Protein AF-A0A060XYJ5-F1 (afdb_monomer_lite)

InterPro domains:
  IPR001863 Glypican [PF01153] (1-157)
  IPR001863 Glypican [PTHR10822] (2-157)

Secondary structure (DSSP, 8-state):
---HHHHHHHHHHHHHT--GGGTTSSB-SSSBS---SPPPPSSGGGGTT-SS----TTS--HHHHHHHHHHHHHHHHHHHHHTT--SS-----------------STTS-----------PPP--PPPPP----------------HHHHHHHHHHHHTT-

Sequence (161 aa):
MQPYWVSLPSTLCSDRVATRAQADKCWNGMARARYLPEVMGDGLASQINNPEVEIDITKPDMTIRQQIMQLKIMTNRLKNAFNGNDVDFQDTSDDVSGSGSGMCTDENCPRGPRLMAPSTDRPKVYAYPPENKKVVKASADHNLPSIALYLLSLVMLLLRR

Organism: Oncorhynchus mykiss (NCBI:txid8022)

pLDDT: mean 75.07, std 19.17, range [38.28, 97.69]

Structure (mmCIF, N/CA/C/O backbone):
data_AF-A0A060XYJ5-F1
#
_entry.id   AF-A0A060XYJ5-F1
#
loop_
_atom_site.group_PDB
_atom_site.id
_atom_site.type_symbol
_atom_site.label_atom_id
_atom_site.label_alt_id
_atom_site.label_comp_id
_atom_site.label_asym_id
_atom_site.label_entity_id
_atom_site.label_seq_id
_atom_site.pdbx_PDB_ins_code
_atom_site.Cartn_x
_atom_site.Cartn_y
_atom_site.Cartn_z
_atom_site.occupancy
_atom_site.B_iso_or_equiv
_atom_site.auth_seq_id
_atom_site.auth_comp_id
_atom_site.auth_asym_id
_atom_site.auth_atom_id
_atom_site.pdbx_PDB_model_num
ATOM 1 N N . MET A 1 1 ? -0.470 7.361 -12.338 1.00 56.97 1 MET A N 1
ATOM 2 C CA . MET A 1 1 ? -0.516 5.966 -11.843 1.00 56.97 1 MET A CA 1
ATOM 3 C C . MET A 1 1 ? -1.466 5.921 -10.665 1.00 56.97 1 MET A C 1
ATOM 5 O O . MET A 1 1 ? -1.383 6.810 -9.828 1.00 56.97 1 MET A O 1
ATOM 9 N N . GLN A 1 2 ? -2.386 4.959 -10.625 1.00 58.69 2 GLN A N 1
ATOM 10 C CA . GLN A 1 2 ? -3.277 4.786 -9.477 1.00 58.69 2 GLN A CA 1
ATOM 11 C C . GLN A 1 2 ? -2.549 4.048 -8.340 1.00 58.69 2 GLN A C 1
ATOM 13 O O . GLN A 1 2 ? -1.774 3.129 -8.619 1.00 58.69 2 GLN A O 1
ATOM 18 N N . PRO A 1 3 ? -2.787 4.422 -7.075 1.00 86.44 3 PRO A N 1
ATOM 19 C CA . PRO A 1 3 ? -2.105 3.837 -5.928 1.00 86.44 3 PRO A CA 1
ATOM 20 C C . PRO A 1 3 ? -2.763 2.508 -5.499 1.00 86.44 3 PRO A C 1
ATOM 22 O O . PRO A 1 3 ? -3.379 2.422 -4.444 1.00 86.44 3 PRO A O 1
ATOM 25 N N . TYR A 1 4 ? -2.628 1.463 -6.328 1.00 92.38 4 TYR A N 1
ATOM 26 C CA . TYR A 1 4 ? -3.322 0.173 -6.161 1.00 92.38 4 TYR A CA 1
ATOM 27 C C . TYR A 1 4 ? -3.077 -0.503 -4.798 1.00 92.38 4 TYR A C 1
ATOM 29 O O . TYR A 1 4 ? -4.025 -0.890 -4.119 1.00 92.38 4 TYR A O 1
ATOM 37 N N . TRP A 1 5 ? -1.812 -0.634 -4.378 1.00 95.12 5 TRP A N 1
ATOM 38 C CA . TRP A 1 5 ? -1.453 -1.397 -3.172 1.00 95.12 5 TRP A CA 1
ATOM 39 C C . TRP A 1 5 ? -1.957 -0.754 -1.879 1.00 95.12 5 TRP A C 1
ATOM 41 O O . TRP A 1 5 ? -2.414 -1.459 -0.986 1.00 95.12 5 TRP A O 1
ATOM 51 N N . VAL A 1 6 ? -1.920 0.576 -1.795 1.00 94.44 6 VAL A N 1
ATOM 52 C CA . VAL A 1 6 ? -2.403 1.319 -0.620 1.00 94.44 6 VAL A CA 1
ATOM 53 C C . VAL A 1 6 ? -3.923 1.504 -0.631 1.00 94.44 6 VAL A C 1
ATOM 55 O O . VAL A 1 6 ? -4.533 1.672 0.417 1.00 94.44 6 VAL A O 1
ATOM 58 N N . SER A 1 7 ? -4.586 1.402 -1.792 1.00 93.00 7 SER A N 1
ATOM 59 C CA . SER A 1 7 ? -6.053 1.465 -1.856 1.00 93.00 7 SER A CA 1
ATOM 60 C C . SER A 1 7 ? -6.749 0.162 -1.450 1.00 93.00 7 SER A C 1
ATOM 62 O O . SER A 1 7 ? -7.963 0.177 -1.222 1.00 93.00 7 SER A O 1
ATOM 64 N N . LEU A 1 8 ? -6.016 -0.954 -1.346 1.00 92.69 8 LEU A N 1
ATOM 65 C CA . LEU A 1 8 ? -6.569 -2.276 -1.031 1.00 92.69 8 LEU A CA 1
ATOM 66 C C . LEU A 1 8 ? -7.453 -2.285 0.230 1.00 92.69 8 LEU A C 1
ATOM 68 O O . LEU A 1 8 ? -8.601 -2.721 0.110 1.00 92.69 8 LEU A O 1
ATOM 72 N N . PRO A 1 9 ? -7.020 -1.767 1.401 1.00 91.81 9 PRO A N 1
ATOM 73 C CA . PRO A 1 9 ? -7.853 -1.790 2.604 1.00 91.81 9 PRO A CA 1
ATOM 74 C C . PRO A 1 9 ? -9.156 -1.013 2.415 1.00 91.81 9 PRO A C 1
ATOM 76 O O . PRO A 1 9 ? -10.233 -1.513 2.725 1.00 91.81 9 PRO A O 1
ATOM 79 N N . SER A 1 10 ? -9.076 0.189 1.835 1.00 89.00 10 SER A N 1
ATOM 80 C CA . SER A 1 10 ? -10.258 1.027 1.608 1.00 89.00 10 SER A CA 1
ATOM 81 C C . SER A 1 10 ? -11.279 0.372 0.675 1.00 89.00 10 SER A C 1
ATOM 83 O O . SER A 1 10 ? -12.470 0.427 0.966 1.00 89.00 10 SER A O 1
ATOM 85 N N . THR A 1 11 ? -10.808 -0.298 -0.384 1.00 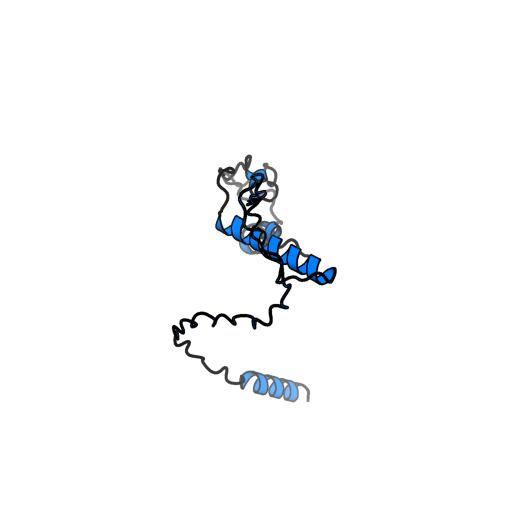89.88 11 THR A N 1
ATOM 86 C CA . THR A 1 11 ? -11.651 -0.974 -1.384 1.00 89.88 11 THR A CA 1
ATOM 87 C C . THR A 1 11 ? -12.320 -2.215 -0.791 1.00 89.88 11 THR A C 1
ATOM 89 O O . THR A 1 11 ? -13.510 -2.448 -0.977 1.00 89.88 11 THR A O 1
ATOM 92 N N . LEU A 1 12 ? -11.578 -3.008 -0.011 1.00 89.69 12 LEU A N 1
ATOM 93 C CA . LEU A 1 12 ? -12.130 -4.193 0.651 1.00 89.69 12 LEU A CA 1
ATOM 94 C C . LEU A 1 12 ? -13.154 -3.820 1.733 1.00 89.69 12 LEU A C 1
ATOM 96 O O . LEU A 1 12 ? -14.187 -4.481 1.868 1.00 89.69 12 LEU A O 1
ATOM 100 N N . CYS A 1 13 ? -12.894 -2.749 2.487 1.00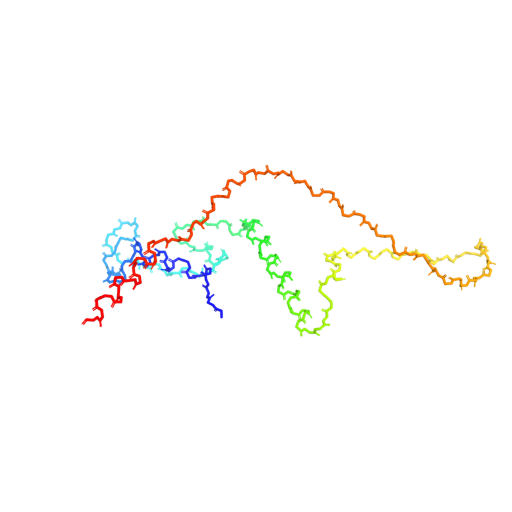 87.62 13 CYS A N 1
ATOM 101 C CA . CYS A 1 13 ? -13.779 -2.298 3.555 1.00 87.62 13 CYS A CA 1
ATOM 102 C C . CYS A 1 13 ? -15.044 -1.603 3.030 1.00 87.62 13 CYS A C 1
ATOM 104 O O . CYS A 1 13 ? -16.107 -1.797 3.625 1.00 87.62 13 CYS A O 1
ATOM 106 N N . SER A 1 14 ? -14.962 -0.836 1.932 1.00 83.06 14 SER A N 1
ATOM 107 C CA . SER A 1 14 ? -16.124 -0.155 1.338 1.00 83.06 14 SER A CA 1
ATOM 108 C C . SER A 1 14 ? -17.156 -1.124 0.779 1.00 83.06 14 SER A C 1
ATOM 110 O O . SER A 1 14 ? -18.354 -0.879 0.904 1.00 83.06 14 SER A O 1
ATOM 112 N N . ASP A 1 15 ? -16.693 -2.223 0.187 1.00 70.62 15 ASP A N 1
ATOM 113 C CA . ASP A 1 15 ? -17.558 -3.105 -0.593 1.00 70.62 15 ASP A CA 1
ATOM 114 C C . ASP A 1 15 ? -18.260 -4.158 0.269 1.00 70.62 15 ASP A C 1
ATOM 116 O O . ASP A 1 15 ? -19.276 -4.715 -0.147 1.00 70.62 15 ASP A O 1
ATOM 120 N N . ARG A 1 16 ? -17.712 -4.480 1.453 1.00 64.12 16 ARG A N 1
ATOM 121 C CA . ARG A 1 16 ? -18.128 -5.682 2.200 1.00 64.12 16 ARG A CA 1
ATOM 122 C C . ARG A 1 16 ? -18.321 -5.528 3.707 1.00 64.12 16 ARG A C 1
ATOM 124 O O . ARG A 1 16 ? -19.002 -6.375 4.277 1.00 64.12 16 ARG A O 1
ATOM 131 N N . VAL A 1 17 ? -17.731 -4.525 4.366 1.00 66.38 17 VAL A N 1
ATOM 132 C CA . VAL A 1 17 ? -17.566 -4.571 5.839 1.00 66.38 17 VAL A CA 1
ATOM 133 C C . VAL A 1 17 ? -18.014 -3.298 6.559 1.00 66.38 17 VAL A C 1
ATOM 135 O O . VAL A 1 17 ? -18.601 -3.389 7.635 1.00 66.38 17 VAL A O 1
ATOM 138 N N . ALA A 1 18 ? -17.787 -2.113 5.989 1.00 65.12 18 ALA A N 1
ATOM 139 C CA . ALA A 1 18 ? -18.045 -0.848 6.672 1.00 65.12 18 ALA A CA 1
ATOM 140 C C . ALA A 1 18 ? -18.850 0.117 5.794 1.00 65.12 18 ALA A C 1
ATOM 142 O O . ALA A 1 18 ? -18.322 0.787 4.906 1.00 65.12 18 ALA A O 1
ATOM 143 N N . THR A 1 19 ? -20.146 0.249 6.077 1.00 61.47 19 THR A N 1
ATOM 144 C CA . THR A 1 19 ? -20.962 1.307 5.476 1.00 61.47 19 THR A CA 1
ATOM 145 C C . THR A 1 19 ? -20.591 2.643 6.128 1.00 61.47 19 THR A C 1
ATOM 147 O O . THR A 1 19 ? -20.855 2.853 7.312 1.00 61.47 19 THR A O 1
ATOM 150 N N . ARG A 1 20 ? -20.015 3.583 5.359 1.00 59.44 20 ARG A N 1
ATOM 151 C CA . ARG A 1 20 ? -19.636 4.938 5.835 1.00 59.44 20 ARG A CA 1
ATOM 152 C C . ARG A 1 20 ? -20.758 5.702 6.551 1.00 59.44 20 ARG A C 1
ATOM 154 O O . ARG A 1 20 ? -20.477 6.636 7.290 1.00 59.44 20 ARG A O 1
ATOM 161 N N . ALA A 1 21 ? -22.014 5.316 6.339 1.00 58.91 21 ALA A N 1
ATOM 162 C CA . ALA A 1 21 ? -23.193 6.001 6.855 1.00 58.91 21 ALA A CA 1
ATOM 163 C C . ALA A 1 21 ? -23.383 5.918 8.388 1.00 58.91 21 ALA A C 1
ATOM 165 O O . ALA A 1 21 ? -24.248 6.614 8.911 1.00 58.91 21 ALA A O 1
ATOM 166 N N . GLN A 1 22 ? -22.623 5.088 9.120 1.00 64.44 22 GLN A N 1
ATOM 167 C CA . GLN A 1 22 ? -22.815 4.883 10.569 1.00 64.44 22 GLN A CA 1
ATOM 168 C C . GLN A 1 22 ? -21.508 4.910 11.380 1.00 64.44 22 GLN A C 1
ATOM 170 O O . GLN A 1 22 ? -21.316 4.084 12.271 1.00 64.44 22 GLN A O 1
ATOM 175 N N . ALA A 1 23 ? -20.621 5.875 11.113 1.00 67.62 23 ALA A N 1
ATOM 176 C CA . ALA A 1 23 ? -19.362 6.033 11.856 1.00 67.62 23 ALA A CA 1
ATOM 177 C C . ALA A 1 23 ? -19.551 6.170 13.386 1.00 67.62 23 ALA A C 1
ATOM 179 O O . ALA A 1 23 ? -18.693 5.745 14.155 1.00 67.62 23 ALA A O 1
ATOM 180 N N . ASP A 1 24 ? -20.694 6.701 13.832 1.00 74.25 24 ASP A N 1
ATOM 181 C CA . ASP A 1 24 ? -20.978 6.912 15.258 1.00 74.25 24 ASP A CA 1
ATOM 182 C C . ASP A 1 24 ? -21.644 5.709 15.954 1.00 74.25 24 ASP A C 1
ATOM 184 O O . ASP A 1 24 ? -21.732 5.675 17.181 1.00 74.25 24 ASP A O 1
ATOM 188 N N . LYS A 1 25 ? -22.146 4.719 15.199 1.00 84.06 25 LYS A N 1
ATOM 189 C CA . LYS A 1 25 ? -22.897 3.562 15.735 1.00 84.06 25 LYS A CA 1
ATOM 190 C C . LYS A 1 25 ? -22.476 2.232 15.100 1.00 84.06 25 LYS A C 1
ATOM 192 O O . LYS A 1 25 ? -23.332 1.369 14.866 1.00 84.06 25 LYS A O 1
ATOM 197 N N . CYS A 1 26 ? -21.183 2.071 14.835 1.00 87.38 26 CYS A N 1
ATOM 198 C CA . CYS A 1 26 ? -20.571 0.831 14.361 1.00 87.38 26 CYS A CA 1
ATOM 199 C C . CYS A 1 26 ? -20.069 -0.044 15.526 1.00 87.38 26 CYS A C 1
ATOM 201 O O . CYS A 1 26 ? -20.089 0.367 16.685 1.00 87.38 26 CYS A O 1
ATOM 203 N N . TRP A 1 27 ? -19.687 -1.288 15.231 1.00 90.31 27 TRP A N 1
ATOM 204 C CA . TRP A 1 27 ? -18.975 -2.147 16.179 1.00 90.31 27 TRP A CA 1
ATOM 205 C C . TRP A 1 27 ? -17.488 -1.785 16.163 1.00 90.31 27 TRP A C 1
ATOM 207 O O . TRP A 1 27 ? -16.878 -1.810 15.097 1.00 90.31 27 TRP A O 1
ATOM 217 N N . ASN A 1 28 ? -16.911 -1.462 17.322 1.00 91.56 28 ASN A N 1
ATOM 218 C CA . ASN A 1 28 ? -15.515 -1.017 17.442 1.00 91.56 28 ASN A CA 1
ATOM 219 C C . ASN A 1 28 ? -14.557 -2.091 17.992 1.00 91.56 28 ASN A C 1
ATOM 221 O O . ASN A 1 28 ? -13.467 -1.751 18.432 1.00 91.56 28 ASN A O 1
ATOM 225 N N . GLY A 1 29 ? -14.982 -3.358 18.035 1.00 92.19 29 GLY A N 1
ATOM 226 C CA . GLY A 1 29 ? -14.230 -4.458 18.653 1.00 92.19 29 GLY A CA 1
ATOM 227 C C . GLY A 1 29 ? -14.682 -4.809 20.075 1.00 92.19 29 GLY A C 1
ATOM 228 O O . GLY A 1 29 ? -14.482 -5.942 20.503 1.00 92.19 29 GLY A O 1
ATOM 229 N N . MET A 1 30 ? -15.354 -3.892 20.782 1.00 94.19 30 MET A N 1
ATOM 230 C CA . MET A 1 30 ? -15.821 -4.108 22.163 1.00 94.19 30 MET A CA 1
ATOM 231 C C . MET A 1 30 ? -17.312 -3.818 22.361 1.00 94.19 30 MET A C 1
ATOM 233 O O . MET A 1 30 ? -17.992 -4.522 23.105 1.00 94.19 30 MET A O 1
ATOM 237 N N . ALA A 1 31 ? -17.826 -2.762 21.729 1.00 94.06 31 ALA A N 1
ATOM 238 C CA . ALA A 1 31 ? -19.211 -2.329 21.862 1.00 94.06 31 ALA A CA 1
ATOM 239 C C . ALA A 1 31 ? -19.711 -1.653 20.578 1.00 94.06 31 ALA A C 1
ATOM 241 O O . ALA A 1 31 ? -18.951 -1.349 19.655 1.00 94.06 31 ALA A O 1
ATOM 242 N N . ARG A 1 32 ? -21.020 -1.375 20.530 1.00 92.12 32 ARG A N 1
ATOM 243 C CA . ARG A 1 32 ? -21.605 -0.514 19.498 1.00 92.12 32 ARG A CA 1
ATOM 244 C C . ARG A 1 32 ? -21.370 0.954 19.857 1.00 92.12 32 ARG A C 1
ATOM 246 O O . ARG A 1 32 ? -22.210 1.580 20.501 1.00 92.12 32 ARG A O 1
ATOM 253 N N . ALA A 1 33 ? -20.226 1.479 19.454 1.00 90.06 33 ALA A N 1
ATOM 254 C CA . ALA A 1 33 ? -19.792 2.842 19.715 1.00 90.06 33 ALA A CA 1
ATOM 255 C C . ALA A 1 33 ? -18.816 3.296 18.623 1.00 90.06 33 ALA A C 1
ATOM 257 O O . ALA A 1 33 ? -18.342 2.497 17.818 1.00 90.06 33 ALA A O 1
ATOM 258 N N . ARG A 1 34 ? -18.497 4.590 18.607 1.00 90.25 34 ARG A N 1
ATOM 259 C CA . ARG A 1 34 ? -17.510 5.146 17.681 1.00 90.25 34 ARG A CA 1
ATOM 260 C C . ARG A 1 34 ? -16.124 4.521 17.903 1.00 90.25 34 ARG A C 1
ATOM 262 O O . ARG A 1 34 ? -15.688 4.337 19.041 1.00 90.25 34 ARG A O 1
ATOM 269 N N . TYR A 1 35 ? -15.425 4.247 16.806 1.00 90.81 35 TYR A N 1
ATOM 270 C CA . TYR A 1 35 ? -14.001 3.918 16.822 1.00 90.81 35 TYR A CA 1
ATOM 271 C C . TYR A 1 35 ? -13.177 5.202 17.000 1.00 90.81 35 TYR A C 1
ATOM 273 O O . TYR A 1 35 ? -13.380 6.177 16.270 1.00 90.81 35 TYR A O 1
ATOM 281 N N . LEU A 1 36 ? -12.315 5.226 18.016 1.00 93.19 36 LEU A N 1
ATOM 282 C CA . LEU A 1 36 ? -11.519 6.397 18.398 1.00 93.19 36 LEU A CA 1
ATOM 283 C C . LEU A 1 36 ? -10.096 6.408 17.823 1.00 93.19 36 LEU A C 1
ATOM 285 O O . LEU A 1 36 ? -9.656 7.504 17.474 1.00 93.19 36 LEU A O 1
ATOM 289 N N . PRO A 1 37 ? -9.371 5.272 17.735 1.00 94.25 37 PRO A N 1
ATOM 290 C CA . PRO A 1 37 ? -8.019 5.289 17.194 1.00 94.25 37 PRO A CA 1
ATOM 291 C C . PRO A 1 37 ? -7.965 5.807 15.754 1.00 94.25 37 PRO A C 1
ATOM 293 O O . PRO A 1 37 ? -8.894 5.627 14.961 1.00 94.25 37 PRO A O 1
ATOM 296 N N . GLU A 1 38 ? -6.858 6.465 15.421 1.00 92.38 38 GLU A N 1
ATOM 297 C CA . GLU A 1 38 ? -6.615 6.955 14.069 1.00 92.38 38 GLU A CA 1
ATOM 298 C C . GLU A 1 38 ? -6.248 5.811 13.121 1.00 92.38 38 GLU A C 1
ATOM 300 O O . GLU A 1 38 ? -5.748 4.761 13.524 1.00 92.38 38 GLU A O 1
ATOM 305 N N . VAL A 1 39 ? -6.489 6.026 11.829 1.00 92.94 39 VAL A N 1
ATOM 306 C CA . VAL A 1 39 ? -6.106 5.061 10.797 1.00 92.94 39 VAL A CA 1
ATOM 307 C C . VAL A 1 39 ? -4.584 5.049 10.668 1.00 92.94 39 VAL A C 1
ATOM 309 O O . VAL A 1 39 ? -3.961 6.095 10.498 1.00 92.94 39 VAL A O 1
ATOM 312 N N . MET A 1 40 ? -3.990 3.858 10.733 1.00 95.19 40 MET A N 1
ATOM 313 C CA . MET A 1 40 ? -2.546 3.685 10.571 1.00 95.19 40 MET A CA 1
ATOM 314 C C . MET A 1 40 ? -2.083 4.054 9.158 1.00 95.19 40 MET A C 1
ATOM 316 O O . MET A 1 40 ? -2.813 3.876 8.183 1.00 95.19 40 MET A O 1
ATOM 320 N N . GLY A 1 41 ? -0.844 4.540 9.051 1.00 95.00 41 GLY A N 1
ATOM 321 C CA . GLY A 1 41 ? -0.219 4.854 7.766 1.00 95.00 41 GLY A CA 1
ATOM 322 C C . GLY A 1 41 ? 0.104 3.612 6.928 1.00 95.00 41 GLY A C 1
ATOM 323 O O . GLY A 1 41 ? 0.165 2.487 7.432 1.00 95.00 41 GLY A O 1
ATOM 324 N N . ASP A 1 42 ? 0.354 3.830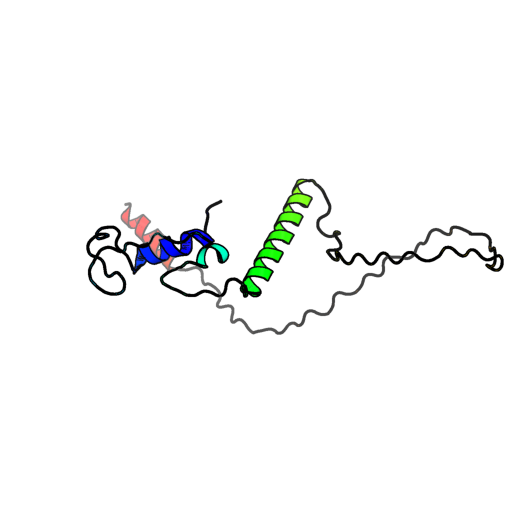 5.639 1.00 94.81 42 ASP A N 1
ATOM 325 C CA . ASP A 1 42 ? 0.651 2.760 4.689 1.00 94.81 42 ASP A CA 1
ATOM 326 C C . ASP A 1 42 ? 2.043 2.141 4.886 1.00 94.81 42 ASP A C 1
ATOM 328 O O . ASP A 1 42 ? 3.034 2.821 5.151 1.00 94.81 42 ASP A O 1
ATOM 332 N N . GLY A 1 43 ? 2.139 0.835 4.631 1.00 94.56 43 GLY A N 1
ATOM 333 C CA . GLY A 1 43 ? 3.400 0.096 4.646 1.00 94.56 43 GLY A CA 1
ATOM 334 C C . GLY A 1 43 ? 3.797 -0.438 6.024 1.00 94.56 43 GLY A C 1
ATOM 335 O O . GLY A 1 43 ? 3.290 -0.019 7.059 1.00 94.56 43 GLY A O 1
ATOM 336 N N . LEU A 1 44 ? 4.724 -1.402 6.028 1.00 95.38 44 LEU A N 1
ATOM 337 C CA . LEU A 1 44 ? 5.049 -2.207 7.213 1.00 95.38 44 LEU A CA 1
ATOM 338 C C . LEU A 1 44 ? 5.561 -1.373 8.399 1.00 95.38 44 LEU A C 1
ATOM 340 O O . LEU A 1 44 ? 5.187 -1.633 9.534 1.00 95.38 44 LEU A O 1
ATOM 344 N N . ALA A 1 45 ? 6.388 -0.355 8.145 1.00 95.00 45 ALA A N 1
ATOM 345 C CA . ALA A 1 45 ? 6.977 0.468 9.204 1.00 95.00 45 ALA A CA 1
ATOM 346 C C . ALA A 1 45 ? 5.929 1.283 9.982 1.00 95.00 45 ALA A C 1
ATOM 348 O O . ALA A 1 45 ? 6.056 1.459 11.191 1.00 95.00 45 ALA A O 1
ATOM 349 N N . SER A 1 46 ? 4.871 1.738 9.308 1.00 95.62 46 SER A N 1
ATOM 350 C CA . SER A 1 46 ? 3.788 2.511 9.922 1.00 95.62 46 SER A CA 1
ATOM 351 C C . SER A 1 46 ? 2.872 1.673 10.815 1.00 95.62 46 SER A C 1
ATOM 353 O O . SER A 1 46 ? 2.036 2.233 11.516 1.00 95.62 46 SER A O 1
ATOM 355 N N . GLN A 1 47 ? 3.039 0.348 10.823 1.00 96.06 47 GLN A N 1
ATOM 356 C CA . GLN A 1 47 ? 2.223 -0.573 11.611 1.00 96.06 47 GLN A CA 1
ATOM 357 C C . GLN A 1 47 ? 2.796 -0.871 13.002 1.00 96.06 47 GLN A C 1
ATOM 359 O O . GLN A 1 47 ? 2.166 -1.594 13.765 1.00 96.06 47 GLN A O 1
ATOM 364 N N . ILE A 1 48 ? 3.955 -0.306 13.362 1.00 95.81 48 ILE A N 1
ATOM 365 C CA . ILE A 1 48 ? 4.591 -0.548 14.669 1.00 95.81 48 ILE A CA 1
ATOM 366 C C . ILE A 1 48 ? 3.681 -0.191 15.857 1.00 95.81 48 ILE A C 1
ATOM 368 O O . ILE A 1 48 ? 3.739 -0.849 16.888 1.00 95.81 48 ILE A O 1
ATOM 372 N N . ASN A 1 49 ? 2.824 0.822 15.692 1.00 95.62 49 ASN A N 1
ATOM 373 C CA . ASN A 1 49 ? 1.895 1.302 16.718 1.00 95.62 49 ASN A CA 1
ATOM 374 C C . ASN A 1 49 ? 0.430 0.960 16.391 1.00 95.62 49 ASN A C 1
ATOM 376 O O . ASN A 1 49 ? -0.469 1.662 16.851 1.00 95.62 49 ASN A O 1
ATOM 380 N N . ASN A 1 50 ? 0.173 -0.057 15.560 1.00 96.81 50 ASN A N 1
ATOM 381 C CA . ASN A 1 50 ? -1.196 -0.445 15.229 1.00 96.81 50 ASN A CA 1
ATOM 382 C C . ASN A 1 50 ? -1.893 -1.046 16.469 1.00 96.81 50 ASN A C 1
ATOM 384 O O . ASN A 1 50 ? -1.445 -2.085 16.954 1.00 96.81 50 ASN A O 1
ATOM 388 N N . PRO A 1 51 ? -2.984 -0.435 16.978 1.00 96.00 51 PRO A N 1
ATOM 389 C CA . PRO A 1 51 ? -3.659 -0.917 18.183 1.00 96.00 51 PRO A CA 1
ATOM 390 C C . PRO A 1 51 ? -4.411 -2.241 17.980 1.00 96.00 51 PRO A C 1
ATOM 392 O O . PRO A 1 51 ? -4.720 -2.913 18.958 1.00 96.00 51 PRO A O 1
ATOM 395 N N . GLU A 1 52 ? -4.715 -2.617 16.735 1.00 95.94 52 GLU A N 1
ATOM 396 C CA . GLU A 1 52 ? -5.528 -3.797 16.420 1.00 95.94 52 GLU A CA 1
ATOM 397 C C . GLU A 1 52 ? -4.692 -5.057 16.178 1.00 95.94 52 GLU A C 1
ATOM 399 O O . GLU A 1 52 ? -5.186 -6.172 16.346 1.00 95.94 52 GLU A O 1
ATOM 404 N N . VAL A 1 53 ? -3.443 -4.902 15.725 1.00 96.19 53 VAL A N 1
ATOM 405 C CA . VAL A 1 53 ? -2.592 -6.025 15.312 1.00 96.19 53 VAL A CA 1
ATOM 406 C C . VAL A 1 53 ? -1.131 -5.735 15.630 1.00 96.19 53 VAL A C 1
ATOM 408 O O . VAL A 1 53 ? -0.542 -4.798 15.094 1.00 96.19 53 VAL A O 1
ATOM 411 N N . GLU A 1 54 ? -0.516 -6.604 16.429 1.00 95.06 54 GLU A N 1
ATOM 412 C CA . GLU A 1 54 ? 0.926 -6.586 16.667 1.00 95.06 54 GLU A CA 1
ATOM 413 C C . GLU A 1 54 ? 1.679 -7.161 15.460 1.00 95.06 54 GLU A C 1
ATOM 415 O O . GLU A 1 54 ? 1.449 -8.300 15.043 1.00 95.06 54 GLU A O 1
ATOM 420 N N . ILE A 1 55 ? 2.590 -6.373 14.883 1.00 94.56 55 ILE A N 1
ATOM 421 C CA . ILE A 1 55 ? 3.357 -6.752 13.692 1.00 94.56 55 ILE A CA 1
ATOM 422 C C . ILE A 1 55 ? 4.857 -6.605 13.966 1.00 94.56 55 ILE A C 1
ATOM 424 O O . ILE A 1 55 ? 5.339 -5.528 14.315 1.00 94.56 55 ILE A O 1
ATOM 428 N N . ASP A 1 56 ? 5.621 -7.678 13.738 1.00 94.12 56 ASP A N 1
ATOM 429 C CA . ASP A 1 56 ? 7.087 -7.634 13.771 1.00 94.12 56 ASP A CA 1
ATOM 430 C C . ASP A 1 56 ? 7.633 -6.996 12.484 1.00 94.12 56 ASP A C 1
ATOM 432 O O . ASP A 1 56 ? 7.859 -7.654 11.465 1.00 94.12 56 ASP A O 1
ATOM 436 N N . ILE A 1 57 ? 7.876 -5.687 12.538 1.00 94.06 57 ILE A N 1
ATOM 437 C CA . ILE A 1 57 ? 8.390 -4.910 11.403 1.00 94.06 57 ILE A CA 1
ATOM 438 C C . ILE A 1 57 ? 9.803 -5.324 10.960 1.00 94.06 57 ILE A C 1
ATOM 440 O O . ILE A 1 57 ? 10.230 -4.973 9.857 1.00 94.06 57 ILE A O 1
ATOM 444 N N . THR A 1 58 ? 10.546 -6.060 11.794 1.00 95.19 58 THR A N 1
ATOM 445 C CA . THR A 1 58 ? 11.926 -6.474 11.493 1.00 95.19 58 THR A CA 1
ATOM 446 C C . THR A 1 58 ? 11.985 -7.678 10.554 1.00 95.19 58 THR A C 1
ATOM 448 O O . THR A 1 58 ? 13.024 -7.928 9.938 1.00 95.19 58 THR A O 1
ATOM 451 N N . LYS A 1 59 ? 10.860 -8.383 10.378 1.00 95.12 59 LYS A N 1
ATOM 452 C CA . LYS A 1 59 ? 10.733 -9.581 9.539 1.00 95.12 59 LYS A CA 1
ATOM 453 C C . LYS A 1 59 ? 9.773 -9.363 8.362 1.00 95.12 59 LYS A C 1
ATOM 455 O O . LYS A 1 59 ? 8.692 -9.946 8.326 1.00 95.12 59 LYS A O 1
ATOM 460 N N . PRO A 1 60 ? 10.139 -8.540 7.368 1.00 94.62 60 PRO A N 1
ATOM 461 C CA . PRO A 1 60 ? 9.313 -8.373 6.180 1.00 94.62 60 PRO A CA 1
ATOM 462 C C . PRO A 1 60 ? 9.311 -9.627 5.306 1.00 94.62 60 PRO A C 1
ATOM 464 O O . PRO A 1 60 ? 10.283 -10.383 5.254 1.00 94.62 60 PRO A O 1
ATOM 467 N N . ASP A 1 61 ? 8.235 -9.777 4.541 1.00 96.50 61 ASP A N 1
ATOM 468 C CA . ASP A 1 61 ? 8.066 -10.867 3.589 1.00 96.50 61 ASP A CA 1
ATOM 469 C C . ASP A 1 61 ? 9.135 -10.830 2.478 1.00 96.50 61 ASP A C 1
ATOM 471 O O . ASP A 1 61 ? 9.331 -9.823 1.781 1.00 96.50 61 ASP A O 1
ATOM 475 N N . MET A 1 62 ? 9.841 -11.951 2.311 1.00 96.69 62 MET A N 1
ATOM 476 C CA . MET A 1 62 ? 10.934 -12.063 1.344 1.00 96.69 62 MET A CA 1
ATOM 477 C C . MET A 1 62 ? 10.445 -12.130 -0.104 1.00 96.69 62 MET A C 1
ATOM 479 O O . MET A 1 62 ? 11.131 -11.621 -0.990 1.00 96.69 62 MET A O 1
ATOM 483 N N . THR A 1 63 ? 9.254 -12.673 -0.352 1.00 97.69 63 THR A N 1
ATOM 484 C CA . THR A 1 63 ? 8.623 -12.687 -1.678 1.00 97.69 63 THR A CA 1
ATOM 485 C C . THR A 1 63 ? 8.305 -11.262 -2.114 1.00 97.69 63 THR A C 1
ATOM 487 O O . THR A 1 63 ? 8.659 -10.857 -3.219 1.00 97.69 63 THR A O 1
ATOM 490 N N . ILE A 1 64 ? 7.717 -10.453 -1.229 1.00 96.75 64 ILE A N 1
ATOM 491 C CA . ILE A 1 64 ? 7.438 -9.039 -1.510 1.00 96.75 64 ILE A CA 1
ATOM 492 C C . ILE A 1 64 ? 8.739 -8.270 -1.763 1.00 96.75 64 ILE A C 1
ATOM 494 O O . ILE A 1 64 ? 8.822 -7.504 -2.725 1.00 96.75 64 ILE A O 1
ATOM 498 N N . ARG A 1 65 ? 9.796 -8.514 -0.975 1.00 96.75 65 ARG A N 1
ATOM 499 C CA . ARG A 1 65 ? 11.121 -7.914 -1.225 1.00 96.75 65 ARG A CA 1
ATOM 500 C C . ARG A 1 65 ? 11.701 -8.299 -2.587 1.00 96.75 65 ARG A C 1
ATOM 502 O O . ARG A 1 65 ? 12.242 -7.430 -3.272 1.00 96.75 65 ARG A O 1
ATOM 509 N N . GLN A 1 66 ? 11.566 -9.558 -3.002 1.00 97.31 66 GLN A N 1
ATOM 510 C CA . GLN A 1 66 ? 11.992 -10.013 -4.328 1.00 97.31 66 GLN A CA 1
ATOM 511 C C . GLN A 1 66 ? 11.206 -9.309 -5.437 1.00 97.31 66 GLN A C 1
ATOM 513 O O . GLN A 1 66 ? 11.815 -8.797 -6.373 1.00 97.31 66 GLN A O 1
ATOM 518 N N . GLN A 1 67 ? 9.881 -9.196 -5.316 1.00 97.31 67 GLN A N 1
ATOM 519 C CA . GLN A 1 67 ? 9.067 -8.485 -6.308 1.00 97.31 67 GLN A CA 1
ATOM 520 C C . GLN A 1 67 ? 9.427 -6.994 -6.384 1.00 97.31 67 GLN A C 1
ATOM 522 O O . GLN A 1 67 ? 9.553 -6.448 -7.477 1.00 97.31 67 GLN A O 1
ATOM 527 N N . ILE A 1 68 ? 9.694 -6.339 -5.247 1.00 95.94 68 ILE A N 1
ATOM 528 C CA . ILE A 1 68 ? 10.194 -4.954 -5.224 1.00 95.94 68 ILE A CA 1
ATOM 529 C C . ILE A 1 68 ? 11.529 -4.842 -5.971 1.00 95.94 68 ILE A C 1
ATOM 531 O O . ILE A 1 68 ? 11.728 -3.896 -6.733 1.00 95.94 68 ILE A O 1
ATOM 535 N N . MET A 1 69 ? 12.445 -5.794 -5.778 1.00 96.12 69 MET A N 1
ATOM 536 C CA . MET A 1 69 ? 13.715 -5.820 -6.503 1.00 96.12 69 MET A CA 1
ATOM 537 C C . MET A 1 69 ? 13.495 -5.987 -8.012 1.00 96.12 69 MET A C 1
ATOM 539 O O . MET A 1 69 ? 14.058 -5.216 -8.784 1.00 96.12 69 MET A O 1
ATOM 543 N N . GLN A 1 70 ? 12.626 -6.907 -8.439 1.00 96.06 70 GLN A N 1
ATOM 544 C CA . GLN A 1 70 ? 12.296 -7.092 -9.858 1.00 96.06 70 GLN A CA 1
ATOM 545 C C . GLN A 1 70 ? 11.707 -5.822 -10.480 1.00 96.06 70 GLN A C 1
ATOM 547 O O . GLN A 1 70 ? 12.130 -5.402 -11.558 1.00 96.06 70 GLN A O 1
ATOM 552 N N . LEU A 1 71 ? 10.799 -5.146 -9.772 1.00 96.56 71 LEU A N 1
ATOM 553 C CA . LEU A 1 71 ? 10.249 -3.863 -10.210 1.00 96.56 71 LEU A CA 1
ATOM 554 C C . LEU A 1 71 ? 11.335 -2.787 -10.337 1.00 96.56 71 LEU A C 1
ATOM 556 O O . LEU A 1 71 ? 11.320 -2.022 -11.303 1.00 96.56 71 LEU A O 1
ATOM 560 N N . LYS A 1 72 ? 12.306 -2.734 -9.414 1.00 93.88 72 LYS A N 1
ATOM 561 C CA . LYS A 1 72 ? 13.455 -1.815 -9.504 1.00 93.88 72 LYS A CA 1
ATOM 562 C C . LYS A 1 72 ? 14.335 -2.113 -10.717 1.00 93.88 72 LYS A C 1
ATOM 564 O O . LYS A 1 72 ? 14.682 -1.175 -11.432 1.00 93.88 72 LYS A O 1
ATOM 569 N N . ILE A 1 73 ? 14.653 -3.385 -10.969 1.00 93.50 73 ILE A N 1
ATOM 570 C CA . ILE A 1 73 ? 15.449 -3.805 -12.133 1.00 93.50 73 ILE A CA 1
ATOM 571 C C . ILE A 1 73 ? 14.723 -3.407 -13.420 1.00 93.50 73 ILE A C 1
ATOM 573 O O . ILE A 1 73 ? 15.311 -2.743 -14.269 1.00 93.50 73 ILE A O 1
ATOM 577 N N . MET A 1 74 ? 13.430 -3.727 -13.547 1.00 94.94 74 MET A N 1
ATOM 578 C CA . MET A 1 74 ? 12.666 -3.377 -14.749 1.00 94.94 74 MET A CA 1
ATOM 579 C C . MET A 1 74 ? 12.538 -1.867 -14.926 1.00 94.94 74 MET A C 1
ATOM 581 O O . MET A 1 74 ? 12.668 -1.366 -16.038 1.00 94.94 74 MET A O 1
ATOM 585 N N . THR A 1 75 ? 12.363 -1.120 -13.836 1.00 94.12 75 THR A N 1
ATOM 586 C CA . THR A 1 75 ? 12.349 0.347 -13.887 1.00 94.12 75 THR A CA 1
ATOM 587 C C . THR A 1 75 ? 13.687 0.902 -14.376 1.00 94.12 75 THR A C 1
ATOM 589 O O . THR A 1 75 ? 13.701 1.853 -15.152 1.00 94.12 75 THR A O 1
ATOM 592 N N . ASN A 1 76 ? 14.813 0.325 -13.946 1.00 92.00 76 ASN A N 1
ATOM 593 C CA . ASN A 1 76 ? 16.139 0.729 -14.412 1.00 92.00 76 ASN A CA 1
ATOM 594 C C . ASN A 1 76 ? 16.322 0.408 -15.905 1.00 92.00 76 ASN A C 1
ATOM 596 O O . ASN A 1 76 ? 16.651 1.304 -16.677 1.00 92.00 76 ASN A O 1
ATOM 600 N N . ARG A 1 77 ? 15.974 -0.811 -16.339 1.00 92.69 77 ARG A N 1
ATOM 601 C CA . ARG A 1 77 ? 15.998 -1.188 -17.763 1.00 92.69 77 ARG A CA 1
ATOM 602 C C . ARG A 1 77 ? 15.166 -0.238 -18.623 1.00 92.69 77 ARG A C 1
ATOM 604 O O . ARG A 1 77 ? 15.656 0.252 -19.632 1.00 92.69 77 ARG A O 1
ATOM 611 N N . LEU A 1 78 ? 13.945 0.092 -18.197 1.00 94.81 78 LEU A N 1
ATOM 612 C CA . LEU A 1 78 ? 13.091 1.050 -18.907 1.00 94.81 78 LEU A CA 1
ATOM 613 C C . LEU A 1 78 ? 13.711 2.454 -18.971 1.00 94.81 78 LEU A C 1
ATOM 615 O O . LEU A 1 78 ? 13.613 3.112 -20.003 1.00 94.81 78 LEU A O 1
ATOM 619 N N . LYS A 1 79 ? 14.376 2.913 -17.903 1.00 94.25 79 LYS A N 1
ATOM 620 C CA . LYS A 1 79 ? 15.107 4.193 -17.902 1.00 94.25 79 LYS A CA 1
ATOM 621 C C . LYS A 1 79 ? 16.299 4.176 -18.860 1.00 94.25 79 LYS A C 1
ATOM 623 O O . LYS A 1 79 ? 16.512 5.156 -19.565 1.00 94.25 79 LYS A O 1
ATOM 628 N N . ASN A 1 80 ? 17.051 3.081 -18.910 1.00 92.69 80 ASN A N 1
ATOM 629 C CA . ASN A 1 80 ? 18.182 2.934 -19.827 1.00 92.69 80 ASN A CA 1
ATOM 630 C C . ASN A 1 80 ? 17.716 2.898 -21.283 1.00 92.69 80 ASN A C 1
ATOM 632 O O . ASN A 1 80 ? 18.239 3.664 -22.087 1.00 92.69 80 ASN A O 1
ATOM 636 N N . ALA A 1 81 ? 16.666 2.127 -21.588 1.00 93.94 81 ALA A N 1
ATOM 637 C CA . ALA A 1 81 ? 16.040 2.119 -22.909 1.00 93.94 81 ALA A CA 1
ATOM 638 C C . ALA A 1 81 ? 15.569 3.519 -23.324 1.00 93.94 81 ALA A C 1
ATOM 640 O O . ALA A 1 81 ? 15.806 3.943 -24.452 1.00 93.94 81 ALA A O 1
ATOM 641 N N . PHE A 1 82 ? 14.942 4.261 -22.404 1.00 95.81 82 PHE A N 1
ATOM 642 C CA . PHE A 1 82 ? 14.504 5.634 -22.659 1.00 95.81 82 PHE A CA 1
ATOM 643 C C . PHE A 1 82 ? 15.672 6.575 -22.996 1.00 95.81 82 PHE A C 1
ATOM 645 O O . PHE A 1 82 ? 15.528 7.449 -23.845 1.00 95.81 82 PHE A O 1
ATOM 652 N N . ASN A 1 83 ? 16.836 6.368 -22.377 1.00 95.06 83 ASN A N 1
ATOM 653 C CA . ASN A 1 83 ? 18.048 7.148 -22.634 1.00 95.06 83 ASN A CA 1
ATOM 654 C C . ASN A 1 83 ? 18.861 6.652 -23.847 1.00 95.06 83 ASN A C 1
ATOM 656 O O . ASN A 1 83 ? 19.886 7.251 -24.164 1.00 95.06 83 ASN A O 1
ATOM 660 N N . GLY A 1 84 ? 18.437 5.573 -24.516 1.00 92.19 84 GLY A N 1
ATOM 661 C CA . GLY A 1 84 ? 19.163 4.969 -25.640 1.00 92.19 84 GLY A CA 1
ATOM 662 C C . GLY A 1 84 ? 20.366 4.109 -25.236 1.00 92.19 84 GLY A C 1
ATOM 663 O O . GLY A 1 84 ? 21.203 3.803 -26.082 1.00 92.19 84 GLY A O 1
ATOM 664 N N . ASN A 1 85 ? 20.462 3.722 -23.961 1.00 89.06 85 ASN A N 1
ATOM 665 C CA . ASN A 1 85 ? 21.486 2.807 -23.464 1.00 89.06 85 ASN A CA 1
ATOM 666 C C . ASN A 1 85 ? 21.062 1.349 -23.680 1.00 89.06 85 ASN A C 1
ATOM 668 O O . ASN A 1 85 ? 19.873 1.024 -23.631 1.00 89.06 85 ASN A O 1
ATOM 672 N N . ASP A 1 86 ? 22.046 0.467 -23.846 1.00 83.12 86 ASP A N 1
ATOM 673 C CA . ASP A 1 86 ? 21.813 -0.971 -23.938 1.00 83.12 86 ASP A CA 1
ATOM 674 C C . ASP A 1 86 ? 21.252 -1.533 -22.620 1.00 83.12 86 ASP A C 1
ATOM 676 O O . ASP A 1 86 ? 21.731 -1.210 -21.530 1.00 83.12 86 ASP A O 1
ATOM 680 N N . VAL A 1 87 ? 20.208 -2.354 -22.720 1.00 83.81 87 VAL A N 1
ATOM 681 C CA . VAL A 1 87 ? 19.476 -2.925 -21.579 1.00 83.81 87 VAL A CA 1
ATOM 682 C C . VAL A 1 87 ? 19.853 -4.372 -21.281 1.00 83.81 87 VAL A C 1
ATOM 684 O O . VAL A 1 87 ? 19.567 -4.843 -20.177 1.00 83.81 87 VAL A O 1
ATOM 687 N N . ASP A 1 88 ? 20.493 -5.055 -22.235 1.00 74.62 88 ASP A N 1
ATOM 688 C CA . ASP A 1 88 ? 20.828 -6.479 -22.137 1.00 74.62 88 ASP A CA 1
ATOM 689 C C . ASP A 1 88 ? 22.270 -6.710 -21.657 1.00 74.62 88 ASP A C 1
ATOM 691 O O . ASP A 1 88 ? 22.567 -7.761 -21.095 1.00 74.62 88 ASP A O 1
ATOM 695 N N . PHE A 1 89 ? 23.151 -5.715 -21.815 1.00 60.34 89 PHE A N 1
ATOM 696 C CA . PHE A 1 89 ? 24.592 -5.822 -21.525 1.00 60.34 89 PHE A CA 1
ATOM 697 C C . PHE A 1 89 ? 25.020 -5.295 -20.154 1.00 60.34 89 PHE A C 1
ATOM 699 O O . PHE A 1 89 ? 26.211 -5.196 -19.861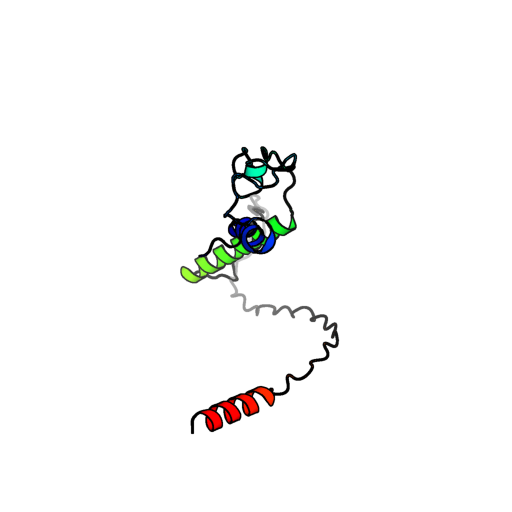 1.00 60.34 89 PHE A O 1
ATOM 706 N N . GLN A 1 90 ? 24.071 -4.954 -19.289 1.00 58.34 90 GLN A N 1
ATOM 707 C CA . GLN A 1 90 ? 24.406 -4.605 -17.918 1.00 58.34 90 GLN A CA 1
ATOM 708 C C . GLN A 1 90 ? 24.584 -5.905 -17.135 1.00 58.34 90 GLN A C 1
ATOM 710 O O . GLN A 1 90 ? 23.597 -6.502 -16.707 1.00 58.34 90 GLN A O 1
ATOM 715 N N . ASP A 1 91 ? 25.837 -6.350 -16.986 1.00 54.56 91 ASP A N 1
ATOM 716 C CA . ASP A 1 91 ? 26.233 -7.349 -15.992 1.00 54.56 91 ASP A CA 1
ATOM 717 C C . ASP A 1 91 ? 25.625 -6.929 -14.650 1.00 54.56 91 ASP A C 1
ATOM 719 O O . ASP A 1 91 ? 26.115 -6.041 -13.958 1.00 54.56 91 ASP A O 1
ATOM 723 N N . THR A 1 92 ? 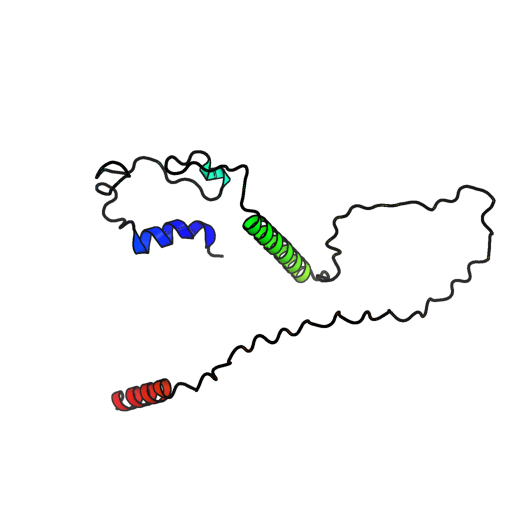24.498 -7.538 -14.283 1.00 52.81 92 THR A N 1
ATOM 724 C CA . THR A 1 92 ? 23.821 -7.304 -13.003 1.00 52.81 92 THR A CA 1
ATOM 725 C C . THR A 1 92 ? 24.547 -7.985 -11.843 1.00 52.81 92 THR A C 1
ATOM 727 O O . THR A 1 92 ? 23.951 -8.217 -10.793 1.00 52.81 92 THR A O 1
ATOM 730 N N . SER A 1 93 ? 25.817 -8.339 -12.019 1.00 50.88 93 SER A N 1
ATOM 731 C CA . SER A 1 93 ? 26.709 -8.637 -10.915 1.00 50.88 93 SER A CA 1
ATOM 732 C C . SER A 1 93 ? 27.401 -7.340 -10.512 1.00 50.88 93 SER A C 1
ATOM 734 O O . SER A 1 93 ? 28.498 -7.037 -10.977 1.00 50.88 93 SER A O 1
ATOM 736 N N . ASP A 1 94 ? 26.806 -6.623 -9.562 1.00 50.75 94 ASP A N 1
ATOM 737 C CA . ASP A 1 94 ? 27.575 -5.800 -8.622 1.00 50.75 94 ASP A CA 1
ATOM 738 C C . ASP A 1 94 ? 28.433 -6.710 -7.704 1.00 50.75 94 ASP A C 1
ATOM 740 O O . ASP A 1 94 ? 28.474 -6.538 -6.488 1.00 50.75 94 ASP A O 1
ATOM 744 N N . ASP A 1 95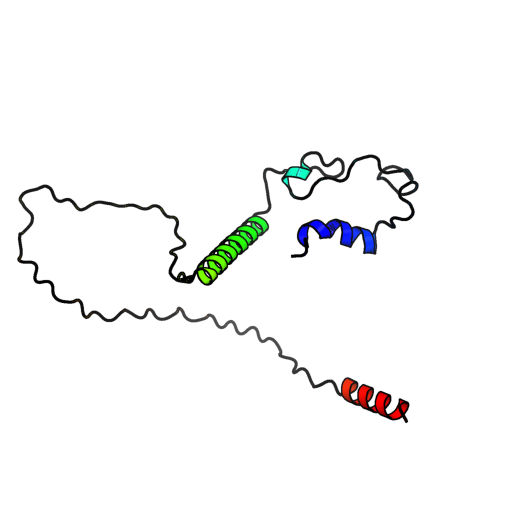 ? 29.132 -7.696 -8.275 1.00 48.34 95 ASP A N 1
ATOM 745 C CA . ASP A 1 95 ? 30.268 -8.331 -7.630 1.00 48.34 95 ASP A CA 1
ATOM 746 C C . ASP A 1 95 ? 31.467 -7.463 -7.988 1.00 48.34 95 ASP A C 1
ATOM 748 O O . ASP A 1 95 ? 32.099 -7.603 -9.036 1.00 48.34 95 ASP A O 1
ATOM 752 N N . VAL A 1 96 ? 31.763 -6.517 -7.099 1.00 52.06 96 VAL A N 1
ATOM 753 C CA . VAL A 1 96 ? 33.034 -5.795 -7.043 1.00 52.06 96 VAL A CA 1
ATOM 754 C C . VAL A 1 96 ? 34.171 -6.790 -6.783 1.00 52.06 96 VAL A C 1
ATOM 756 O O . VAL A 1 96 ? 34.768 -6.842 -5.717 1.00 52.06 96 VAL A O 1
ATOM 759 N N . SER A 1 97 ? 34.492 -7.617 -7.770 1.00 51.56 97 SER A N 1
ATOM 760 C CA . SER A 1 97 ? 35.658 -8.488 -7.739 1.00 51.56 97 SER A CA 1
ATOM 761 C C . SER A 1 97 ? 36.721 -7.891 -8.649 1.00 51.56 97 SER A C 1
ATOM 763 O O . SER A 1 97 ? 37.077 -8.419 -9.700 1.00 51.56 97 SER A O 1
ATOM 765 N N . GLY A 1 98 ? 37.224 -6.729 -8.227 1.00 53.75 98 GLY A N 1
ATOM 766 C CA . GLY A 1 98 ? 38.449 -6.148 -8.752 1.00 53.75 98 GLY A CA 1
ATOM 767 C C . GLY A 1 98 ? 39.646 -7.004 -8.349 1.00 53.75 98 GLY A C 1
ATOM 768 O O . GLY A 1 98 ? 40.330 -6.696 -7.380 1.00 53.75 98 GLY A O 1
ATOM 769 N N . SER A 1 99 ? 39.930 -8.065 -9.104 1.00 46.72 99 SER A N 1
ATOM 770 C CA . SER A 1 99 ? 41.232 -8.733 -9.047 1.00 46.72 99 SER A CA 1
ATOM 771 C C . SER A 1 99 ? 42.161 -8.111 -10.078 1.00 46.72 99 SER A C 1
ATOM 773 O O . SER A 1 99 ? 42.346 -8.614 -11.183 1.00 46.72 99 SER A O 1
ATOM 775 N N . GLY A 1 100 ? 42.778 -6.995 -9.692 1.00 57.25 100 GLY A N 1
ATOM 776 C CA . GLY A 1 100 ? 44.047 -6.601 -10.281 1.00 57.25 100 GLY A CA 1
ATOM 777 C C . GLY A 1 100 ? 45.124 -7.579 -9.826 1.00 57.25 100 GLY A C 1
ATOM 778 O O . GLY A 1 100 ? 45.292 -7.760 -8.625 1.00 57.25 100 GLY A O 1
ATOM 779 N N . SER A 1 101 ? 45.845 -8.201 -10.760 1.00 50.88 101 SER A N 1
ATOM 780 C CA . SER A 1 101 ? 47.237 -8.634 -10.567 1.00 50.88 101 SER A CA 1
ATOM 781 C C . SER A 1 101 ? 47.849 -9.131 -11.874 1.00 50.88 101 SER A C 1
ATOM 783 O O . SER A 1 101 ? 47.351 -10.059 -12.503 1.00 50.88 101 SER A O 1
ATOM 785 N N . GLY A 1 102 ? 48.962 -8.506 -12.254 1.00 52.44 102 GLY A N 1
ATOM 786 C CA . GLY A 1 102 ? 49.812 -8.920 -13.369 1.00 52.44 102 GLY A CA 1
ATOM 787 C C . GLY A 1 102 ? 50.947 -7.938 -13.669 1.00 52.44 102 GLY A C 1
ATOM 788 O O . GLY A 1 102 ? 51.399 -7.867 -14.807 1.00 52.44 102 GLY A O 1
ATOM 789 N N . MET A 1 103 ? 51.387 -7.142 -12.685 1.00 49.88 103 MET A N 1
ATOM 790 C CA . MET A 1 103 ? 52.613 -6.354 -12.808 1.00 49.88 103 MET A CA 1
ATOM 791 C C . MET A 1 103 ? 53.779 -7.266 -12.420 1.00 49.88 103 MET A C 1
ATOM 793 O O . MET A 1 103 ? 54.062 -7.453 -11.240 1.00 49.88 103 MET A O 1
ATOM 797 N N . CYS A 1 104 ? 54.423 -7.887 -13.405 1.00 54.81 104 CYS A N 1
ATOM 798 C CA . CYS A 1 104 ? 55.667 -8.618 -13.182 1.00 54.81 104 CYS A CA 1
ATOM 799 C C . CYS A 1 104 ? 56.812 -7.608 -13.081 1.00 54.81 104 CYS A C 1
ATOM 801 O O . CYS A 1 104 ? 57.359 -7.182 -14.096 1.00 54.81 104 CYS A O 1
ATOM 803 N N . THR A 1 105 ? 57.164 -7.206 -11.864 1.00 57.44 105 THR A N 1
ATOM 804 C CA . THR A 1 105 ? 58.433 -6.527 -11.586 1.00 57.44 105 THR A CA 1
ATOM 805 C C . THR A 1 105 ? 59.473 -7.579 -11.213 1.00 57.44 105 THR A C 1
ATOM 807 O O . THR A 1 105 ? 59.800 -7.727 -10.041 1.00 57.44 105 THR A O 1
ATOM 810 N N . ASP A 1 106 ? 59.938 -8.352 -12.195 1.00 49.56 106 ASP A N 1
ATOM 811 C CA . ASP A 1 106 ? 61.191 -9.100 -12.063 1.00 49.56 106 ASP A CA 1
ATOM 812 C C . ASP A 1 106 ? 61.802 -9.397 -13.445 1.00 49.56 106 ASP A C 1
ATOM 814 O O . ASP A 1 106 ? 61.086 -9.689 -14.409 1.00 49.56 106 ASP A O 1
ATOM 818 N N . GLU A 1 107 ? 63.128 -9.302 -13.553 1.00 57.22 107 GLU A N 1
ATOM 819 C CA . GLU A 1 107 ? 63.929 -9.330 -14.796 1.00 57.22 107 GLU A CA 1
ATOM 820 C C . GLU A 1 107 ? 64.091 -10.744 -15.402 1.00 57.22 107 GLU A C 1
ATOM 822 O O . GLU A 1 107 ? 65.110 -11.077 -16.004 1.00 57.22 107 GLU A O 1
ATOM 827 N N . ASN A 1 108 ? 63.071 -11.601 -15.292 1.00 58.50 108 ASN A N 1
ATOM 828 C CA . ASN A 1 108 ? 63.110 -12.974 -15.819 1.00 58.50 108 ASN A CA 1
ATOM 829 C C . ASN A 1 108 ? 61.899 -13.381 -16.674 1.00 58.50 108 ASN A C 1
ATOM 831 O O . ASN A 1 108 ? 61.708 -14.563 -16.960 1.00 58.50 108 ASN A O 1
ATOM 835 N N . CYS A 1 109 ? 61.112 -12.423 -17.164 1.00 52.44 109 CYS A N 1
ATOM 836 C CA . CYS A 1 109 ? 60.062 -12.716 -18.140 1.00 52.44 109 CYS A CA 1
ATOM 837 C C . CYS A 1 109 ? 60.654 -12.797 -19.568 1.00 52.44 109 CYS A C 1
ATOM 839 O O . CYS A 1 109 ? 61.350 -11.864 -19.984 1.00 52.44 109 CYS A O 1
ATOM 841 N N . PRO A 1 110 ? 60.402 -13.863 -20.356 1.00 53.50 110 PRO A N 1
ATOM 842 C CA . PRO A 1 110 ? 60.944 -13.977 -21.708 1.00 53.50 110 PRO A CA 1
ATOM 843 C C . PRO A 1 110 ? 60.360 -12.878 -22.610 1.00 53.50 110 PRO A C 1
ATOM 845 O O . PRO A 1 110 ? 59.178 -12.888 -22.956 1.00 53.50 110 PRO A O 1
ATOM 848 N N . ARG A 1 111 ? 61.200 -11.908 -23.000 1.00 50.47 111 ARG A N 1
ATOM 849 C CA . ARG A 1 111 ? 60.864 -10.848 -23.964 1.00 50.47 111 ARG A CA 1
ATOM 850 C C . ARG A 1 111 ? 60.778 -11.445 -25.377 1.00 50.47 111 ARG A C 1
ATOM 852 O O . ARG A 1 111 ? 61.729 -11.375 -26.148 1.00 50.47 111 ARG A O 1
ATOM 859 N N . GLY A 1 112 ? 59.643 -12.052 -25.716 1.00 53.78 112 GLY A N 1
ATOM 860 C CA . GLY A 1 112 ? 59.298 -12.397 -27.099 1.00 53.78 112 GLY A CA 1
ATOM 861 C C . GLY A 1 112 ? 58.719 -11.184 -27.851 1.00 53.78 112 GLY A C 1
ATOM 862 O O . GLY A 1 112 ? 57.998 -10.393 -27.234 1.00 53.78 112 GLY A O 1
ATOM 863 N N . PRO A 1 113 ? 58.977 -11.003 -29.163 1.00 47.12 113 PRO A N 1
ATOM 864 C CA . PRO A 1 113 ? 58.351 -9.935 -29.939 1.00 47.12 113 PRO A CA 1
ATOM 865 C C . PRO A 1 113 ? 56.834 -10.150 -29.988 1.00 47.12 113 PRO A C 1
ATOM 867 O O . PRO A 1 113 ? 56.363 -11.198 -30.432 1.00 47.12 113 PRO A O 1
ATOM 870 N N . ARG A 1 114 ? 56.050 -9.161 -29.543 1.00 49.19 114 ARG A N 1
ATOM 871 C CA . ARG A 1 114 ? 54.589 -9.186 -29.686 1.00 49.19 114 ARG A CA 1
ATOM 872 C C . ARG A 1 114 ? 54.214 -8.932 -31.145 1.00 49.19 114 ARG A C 1
ATOM 874 O O . ARG A 1 114 ? 54.063 -7.788 -31.560 1.00 49.19 114 ARG A O 1
ATOM 881 N N . LEU A 1 115 ? 54.032 -10.000 -31.915 1.00 47.31 115 LEU A N 1
ATOM 882 C CA . LEU A 1 115 ? 53.232 -9.947 -33.136 1.00 47.31 115 LEU A CA 1
ATOM 883 C C . LEU A 1 115 ? 51.762 -9.823 -32.710 1.00 47.31 115 LEU A C 1
ATOM 885 O O . LEU A 1 115 ? 51.178 -10.782 -32.208 1.00 47.31 115 LEU A O 1
ATOM 889 N N . MET A 1 116 ? 51.164 -8.639 -32.863 1.00 49.34 116 MET A N 1
ATOM 890 C CA . MET A 1 116 ? 49.709 -8.492 -32.773 1.00 49.34 116 MET A CA 1
ATOM 891 C C . MET A 1 116 ? 49.083 -9.133 -34.015 1.00 49.34 116 MET A C 1
ATOM 893 O O . MET A 1 116 ? 48.877 -8.477 -35.033 1.00 49.34 116 MET A O 1
ATOM 897 N N . ALA A 1 117 ? 48.813 -10.434 -33.943 1.00 54.06 117 ALA A N 1
ATOM 898 C CA . ALA A 1 117 ? 47.904 -11.079 -34.877 1.00 54.06 117 ALA A CA 1
ATOM 899 C C . ALA A 1 117 ? 46.467 -10.641 -34.528 1.00 54.06 117 ALA A C 1
ATOM 901 O O . ALA A 1 117 ? 46.081 -10.748 -33.360 1.00 54.06 117 ALA A O 1
ATOM 902 N N . PRO A 1 118 ? 45.658 -10.153 -35.485 1.00 51.03 118 PRO A N 1
ATOM 903 C CA . PRO A 1 118 ? 44.235 -9.955 -35.253 1.00 51.03 118 PRO A CA 1
ATOM 904 C C . PRO A 1 118 ? 43.614 -11.311 -34.907 1.00 51.03 118 PRO A C 1
ATOM 906 O O . PRO A 1 118 ? 43.696 -12.253 -35.698 1.00 51.03 118 PRO A O 1
ATOM 909 N N . SER A 1 119 ? 43.018 -11.427 -33.720 1.00 55.22 119 SER A N 1
ATOM 910 C CA . SER A 1 119 ? 42.232 -12.609 -33.374 1.00 55.22 119 SER A CA 1
ATOM 911 C C . SER A 1 119 ? 41.033 -12.676 -34.318 1.00 55.22 119 SER A C 1
ATOM 913 O O . SER A 1 119 ? 40.163 -11.809 -34.290 1.00 55.22 119 SER A O 1
ATOM 915 N N . THR A 1 120 ? 41.019 -13.684 -35.185 1.00 56.75 120 THR A N 1
ATOM 916 C CA . THR A 1 120 ? 39.894 -14.007 -36.077 1.00 56.75 120 THR A CA 1
ATOM 917 C C . THR A 1 120 ? 38.976 -15.060 -35.460 1.00 56.75 120 THR A C 1
ATOM 919 O O . THR A 1 120 ? 38.168 -15.666 -36.167 1.00 56.75 120 THR A O 1
ATOM 922 N N . ASP A 1 121 ? 39.096 -15.300 -34.150 1.00 63.25 121 ASP A N 1
ATOM 923 C CA . ASP A 1 121 ? 38.337 -16.360 -33.506 1.00 63.25 121 ASP A CA 1
ATOM 924 C C . ASP A 1 121 ? 36.848 -15.997 -33.504 1.00 63.25 121 ASP A C 1
ATOM 926 O O . ASP A 1 121 ? 36.426 -14.955 -32.993 1.00 63.25 121 ASP A O 1
ATOM 930 N N . ARG A 1 122 ? 36.046 -16.834 -34.169 1.00 59.19 122 ARG A N 1
ATOM 931 C CA . ARG A 1 122 ? 34.599 -16.632 -34.263 1.00 59.19 122 ARG A CA 1
ATOM 932 C C . ARG A 1 122 ? 33.998 -16.762 -32.861 1.00 59.19 122 ARG A C 1
ATOM 934 O O . ARG A 1 122 ? 34.399 -17.661 -32.121 1.00 59.19 122 ARG A O 1
ATOM 941 N N . PRO A 1 123 ? 32.998 -15.941 -32.499 1.00 53.41 123 PRO A N 1
ATOM 942 C CA . PRO A 1 123 ? 32.334 -16.079 -31.212 1.00 53.41 123 PRO A CA 1
ATOM 943 C C . PRO A 1 123 ? 31.768 -17.498 -31.078 1.00 53.41 123 PRO A C 1
ATOM 945 O O . PRO A 1 123 ? 31.005 -17.962 -31.931 1.00 53.41 123 PRO A O 1
ATOM 948 N N . LYS A 1 124 ? 32.163 -18.202 -30.011 1.00 61.00 124 LYS A N 1
ATOM 949 C CA . LYS A 1 124 ? 31.555 -19.481 -29.636 1.00 61.00 124 LYS A CA 1
ATOM 950 C C . LYS A 1 124 ? 30.094 -19.224 -29.290 1.00 61.00 124 LYS A C 1
ATOM 952 O O . LYS A 1 124 ? 29.778 -18.703 -28.225 1.00 61.00 124 LYS A O 1
ATOM 957 N N . VAL A 1 125 ? 29.210 -19.599 -30.207 1.00 57.19 125 VAL A N 1
ATOM 958 C CA . VAL A 1 125 ? 27.774 -19.686 -29.956 1.00 57.19 125 VAL A CA 1
ATOM 959 C C . VAL A 1 125 ? 27.565 -20.834 -28.974 1.00 57.19 125 VAL A C 1
ATOM 961 O O . VAL A 1 125 ? 27.707 -22.003 -29.335 1.00 57.19 125 VAL A O 1
ATOM 964 N N . TYR A 1 126 ? 27.277 -20.511 -27.716 1.00 62.03 126 TYR A N 1
ATOM 965 C CA . TYR A 1 126 ? 26.831 -21.512 -26.756 1.00 62.03 126 TYR A CA 1
ATOM 966 C C . TYR A 1 126 ? 25.408 -21.931 -27.123 1.00 62.03 126 TYR A C 1
ATOM 968 O O . TYR A 1 126 ? 24.523 -21.091 -27.283 1.00 62.03 126 TYR A O 1
ATOM 976 N N . ALA A 1 127 ? 25.194 -23.236 -27.289 1.00 61.59 127 ALA A N 1
ATOM 977 C CA . ALA A 1 127 ? 23.857 -23.775 -27.476 1.00 61.59 127 ALA A CA 1
ATOM 978 C C . ALA A 1 127 ? 23.028 -23.505 -26.213 1.00 61.59 127 ALA A C 1
ATOM 980 O O . ALA A 1 127 ? 23.470 -23.804 -25.102 1.00 61.59 127 ALA A O 1
ATOM 981 N N . TYR A 1 128 ? 21.829 -22.946 -26.391 1.00 55.75 128 TYR A N 1
ATOM 982 C CA . TYR A 1 128 ? 20.854 -22.818 -25.313 1.00 55.75 128 TYR A CA 1
ATOM 983 C C . TYR A 1 128 ? 20.607 -24.197 -24.677 1.00 55.75 128 TYR A C 1
ATOM 985 O O . TYR A 1 128 ? 20.483 -25.187 -25.408 1.00 55.75 128 TYR A O 1
ATOM 993 N N . PRO A 1 129 ? 20.532 -24.296 -23.337 1.00 65.12 129 PRO A N 1
ATOM 994 C CA . PRO A 1 129 ? 20.188 -25.550 -22.686 1.00 65.12 129 PRO A CA 1
ATOM 995 C C . PRO A 1 129 ? 18.801 -26.012 -23.164 1.00 65.12 129 PRO A C 1
ATOM 997 O O . PRO A 1 129 ? 17.916 -25.175 -23.363 1.00 65.12 129 PRO A O 1
ATOM 1000 N N . PRO A 1 130 ? 18.594 -27.325 -23.379 1.00 55.53 130 PRO A N 1
ATOM 1001 C CA . PRO A 1 130 ? 17.335 -27.828 -23.900 1.00 55.53 130 PRO A CA 1
ATOM 1002 C C . PRO A 1 130 ? 16.199 -27.487 -22.936 1.00 55.53 130 PRO A C 1
ATOM 1004 O O . PRO A 1 130 ? 16.218 -27.842 -21.757 1.00 55.53 130 PRO A O 1
ATOM 1007 N N . GLU A 1 131 ? 15.198 -26.794 -23.469 1.00 55.72 131 GLU A N 1
ATOM 1008 C CA . GLU A 1 131 ? 13.930 -26.529 -22.808 1.00 55.72 131 GLU A CA 1
ATOM 1009 C C . GLU A 1 131 ? 13.321 -27.866 -22.359 1.00 55.72 131 GLU A C 1
ATOM 1011 O O . GLU A 1 131 ? 12.975 -28.722 -23.180 1.00 55.72 131 GLU A O 1
ATOM 1016 N N . ASN A 1 132 ? 13.188 -28.064 -21.047 1.00 49.88 132 ASN A N 1
ATOM 1017 C CA . ASN A 1 132 ? 12.436 -29.184 -20.497 1.00 49.88 132 ASN A CA 1
ATOM 1018 C C . ASN A 1 132 ? 10.959 -28.996 -20.856 1.00 49.88 132 ASN A C 1
ATOM 1020 O O . ASN A 1 132 ? 10.181 -28.434 -20.085 1.00 49.88 132 ASN A O 1
ATOM 1024 N N . LYS A 1 133 ? 10.557 -29.508 -22.022 1.00 51.66 133 LYS A N 1
ATOM 1025 C CA . LYS A 1 133 ? 9.155 -29.680 -22.403 1.00 51.66 133 LYS A CA 1
ATOM 1026 C C . LYS A 1 133 ? 8.530 -30.766 -21.531 1.00 51.66 133 LYS A C 1
ATOM 1028 O O . LYS A 1 133 ? 8.226 -31.864 -21.992 1.00 51.66 133 LYS A O 1
ATOM 1033 N N . LYS A 1 134 ? 8.277 -30.455 -20.258 1.00 44.56 134 LYS A N 1
ATOM 1034 C CA . LYS A 1 134 ? 7.158 -31.076 -19.552 1.00 44.56 134 LYS A CA 1
ATOM 1035 C C . LYS A 1 134 ? 5.902 -30.515 -20.196 1.00 44.56 134 LYS A C 1
ATOM 1037 O O . LYS A 1 134 ? 5.383 -29.480 -19.794 1.00 44.56 134 LYS A O 1
ATOM 1042 N N . VAL A 1 135 ? 5.461 -31.203 -21.246 1.00 43.56 135 VAL A N 1
ATOM 1043 C CA . VAL A 1 135 ? 4.127 -31.069 -21.819 1.00 43.56 135 VAL A CA 1
ATOM 1044 C C . VAL A 1 135 ? 3.149 -31.462 -20.716 1.00 43.56 135 VAL A C 1
ATOM 1046 O O . VAL A 1 135 ? 2.741 -32.614 -20.591 1.00 43.56 135 VAL A O 1
ATOM 1049 N N . VAL A 1 136 ? 2.793 -30.500 -19.868 1.00 41.88 136 VAL A N 1
ATOM 1050 C CA . VAL A 1 136 ? 1.494 -30.536 -19.215 1.00 41.88 136 VAL A CA 1
ATOM 1051 C C . VAL A 1 136 ? 0.516 -30.427 -20.373 1.00 41.88 136 VAL A C 1
ATOM 1053 O O . VAL A 1 136 ? 0.472 -29.403 -21.054 1.00 41.88 136 VAL A O 1
ATOM 1056 N N . LYS A 1 137 ? -0.193 -31.522 -20.664 1.00 38.28 137 LYS A N 1
ATOM 1057 C CA . LYS A 1 137 ? -1.367 -31.512 -21.536 1.00 38.28 137 LYS A CA 1
ATOM 1058 C C . LYS A 1 137 ? -2.371 -30.540 -20.915 1.00 38.28 137 LYS A C 1
ATOM 1060 O O . LYS A 1 137 ? -3.220 -30.941 -20.128 1.00 38.28 137 LYS A O 1
ATOM 1065 N N . ALA A 1 138 ? -2.251 -29.259 -21.239 1.00 39.94 138 ALA A N 1
ATOM 1066 C CA . ALA A 1 138 ? -3.373 -28.354 -21.149 1.00 39.94 138 ALA A CA 1
ATOM 1067 C C . ALA A 1 138 ? -4.322 -28.801 -22.263 1.00 39.94 138 ALA A C 1
ATOM 1069 O O . ALA A 1 138 ? -3.989 -28.692 -23.444 1.00 39.94 138 ALA A O 1
ATOM 1070 N N . SER A 1 139 ? -5.455 -29.397 -21.887 1.00 44.03 139 SER A N 1
ATOM 1071 C CA . SER A 1 139 ? -6.593 -29.520 -22.794 1.00 44.03 139 SER A CA 1
ATOM 1072 C C . SER A 1 139 ? -6.963 -28.099 -23.199 1.00 44.03 139 SER A C 1
ATOM 1074 O O . SER A 1 139 ? -7.531 -27.347 -22.410 1.00 44.03 139 SER A O 1
ATOM 1076 N N . ALA A 1 140 ? -6.522 -27.688 -24.384 1.00 42.91 140 ALA A N 1
ATOM 1077 C CA . ALA A 1 140 ? -6.996 -26.477 -25.014 1.00 42.91 140 ALA A CA 1
ATOM 1078 C C . ALA A 1 140 ? -8.414 -26.783 -25.492 1.00 42.91 140 ALA A C 1
ATOM 1080 O O . ALA A 1 140 ? -8.606 -27.290 -26.595 1.00 42.91 140 ALA A O 1
ATOM 1081 N N . ASP A 1 141 ? -9.399 -26.521 -24.636 1.00 46.72 141 ASP A N 1
ATOM 1082 C CA . ASP A 1 141 ? -10.774 -26.411 -25.097 1.00 46.72 141 ASP A CA 1
ATOM 1083 C C . ASP A 1 141 ? -10.799 -25.246 -26.082 1.00 46.72 141 ASP A C 1
ATOM 1085 O O . ASP A 1 141 ? -10.614 -24.077 -25.731 1.00 46.72 141 ASP A O 1
ATOM 1089 N N . HIS A 1 142 ? -10.921 -25.590 -27.360 1.00 53.28 142 HIS A N 1
ATOM 1090 C CA . HIS A 1 142 ? -11.118 -24.633 -28.425 1.00 53.28 142 HIS A CA 1
ATOM 1091 C C . HIS A 1 142 ? -12.320 -23.763 -28.057 1.00 53.28 142 HIS A C 1
ATOM 1093 O O . HIS A 1 142 ? -13.449 -24.245 -27.998 1.00 53.28 142 HIS A O 1
ATOM 1099 N N . ASN A 1 143 ? -12.066 -22.478 -27.806 1.00 52.94 143 ASN A N 1
ATOM 1100 C CA . ASN A 1 143 ? -13.100 -21.460 -27.697 1.00 52.94 143 ASN A CA 1
ATOM 1101 C C . ASN A 1 143 ? -13.890 -21.453 -29.011 1.00 52.94 143 ASN A C 1
ATOM 1103 O O . ASN A 1 143 ? -13.478 -20.826 -29.989 1.00 52.94 143 ASN A O 1
ATOM 1107 N N . LEU A 1 144 ? -15.005 -22.188 -29.051 1.00 59.38 144 LEU A N 1
ATOM 1108 C CA . LEU A 1 144 ? -15.979 -22.063 -30.124 1.00 59.38 144 LEU A CA 1
ATOM 1109 C C . LEU A 1 144 ? -16.418 -20.591 -30.176 1.00 59.38 144 LEU A C 1
ATOM 1111 O O . LEU A 1 144 ? -16.722 -20.013 -29.127 1.00 59.38 144 LEU A O 1
ATOM 1115 N N . PRO A 1 145 ? -16.488 -19.968 -31.364 1.00 57.56 145 PRO A N 1
ATOM 1116 C CA . PRO A 1 145 ? -17.074 -18.645 -31.485 1.00 57.56 145 PRO A CA 1
ATOM 1117 C C . PRO A 1 145 ? -18.522 -18.734 -30.996 1.00 57.56 145 PRO A C 1
ATOM 1119 O O . PRO A 1 145 ? -19.332 -19.493 -31.528 1.00 57.56 145 PRO A O 1
ATOM 1122 N N . SER A 1 146 ? -18.815 -18.009 -29.917 1.00 69.44 146 SER A N 1
ATOM 1123 C CA . SER A 1 146 ? -20.084 -18.073 -29.199 1.00 69.44 146 SER A CA 1
ATOM 1124 C C . SER A 1 146 ? -21.241 -17.680 -30.123 1.00 69.44 146 SER A C 1
ATOM 1126 O O . SER A 1 146 ? -21.505 -16.500 -30.354 1.00 69.44 146 SER A O 1
ATOM 1128 N N . ILE A 1 147 ? -21.948 -18.687 -30.644 1.00 70.06 147 ILE A N 1
ATOM 1129 C CA . ILE A 1 147 ? -23.169 -18.561 -31.461 1.00 70.06 147 ILE A CA 1
ATOM 1130 C C . ILE A 1 147 ? -24.210 -17.682 -30.744 1.00 70.06 147 ILE A C 1
ATOM 1132 O O . ILE A 1 147 ? -24.978 -16.968 -31.388 1.00 70.06 147 ILE A O 1
ATOM 1136 N N . ALA A 1 148 ? -24.179 -17.652 -29.408 1.00 70.12 148 ALA A N 1
ATOM 1137 C CA . ALA A 1 148 ? -25.030 -16.797 -28.589 1.00 70.12 148 ALA A CA 1
ATOM 1138 C C . ALA A 1 148 ? -24.855 -15.296 -28.894 1.00 70.12 148 ALA A C 1
ATOM 1140 O O . ALA A 1 148 ? -25.840 -14.564 -28.877 1.00 70.12 148 ALA A O 1
ATOM 1141 N N . LEU A 1 149 ? -23.644 -14.834 -29.236 1.00 78.00 149 LEU A N 1
ATOM 1142 C CA . LEU A 1 149 ? -23.400 -13.429 -29.594 1.00 78.00 149 LEU A CA 1
ATOM 1143 C C . LEU A 1 149 ? -24.020 -13.062 -30.949 1.00 78.00 149 LEU A C 1
ATOM 1145 O O . LEU A 1 149 ? -24.544 -11.959 -31.107 1.00 78.00 149 LEU A O 1
ATOM 1149 N N . TYR A 1 150 ? -24.013 -13.992 -31.908 1.00 80.06 150 TYR A N 1
ATOM 1150 C CA . TYR A 1 150 ? -24.677 -13.808 -33.201 1.00 80.06 150 TYR A CA 1
ATOM 1151 C C . TYR A 1 150 ? -26.203 -13.829 -33.075 1.00 80.06 150 TYR A C 1
ATOM 1153 O O . TYR A 1 150 ? -26.888 -13.055 -33.736 1.00 80.06 150 TYR A O 1
ATOM 1161 N N . LEU A 1 151 ? -26.749 -14.671 -32.197 1.00 81.06 151 LEU A N 1
ATOM 1162 C CA . LEU A 1 151 ? -28.188 -14.684 -31.930 1.00 81.06 151 LEU A CA 1
ATOM 1163 C C . LEU A 1 151 ? -28.640 -13.403 -31.217 1.00 81.06 151 LEU A C 1
ATOM 1165 O O . LEU A 1 151 ? -29.656 -12.823 -31.591 1.00 81.06 151 LEU A O 1
ATOM 1169 N N . LEU A 1 152 ? -27.858 -12.911 -30.250 1.00 80.25 152 LEU A N 1
ATOM 1170 C CA . LEU A 1 152 ? -28.128 -11.644 -29.565 1.00 80.25 152 LEU A CA 1
ATOM 1171 C C . LEU A 1 152 ? -28.098 -10.448 -30.525 1.00 80.25 152 LEU A C 1
ATOM 1173 O O . LEU A 1 152 ? -28.976 -9.590 -30.453 1.00 80.25 152 LEU A O 1
ATOM 1177 N N . SER A 1 153 ? -27.138 -10.395 -31.453 1.00 82.06 153 SER A N 1
ATOM 1178 C CA . SER A 1 153 ? -27.087 -9.314 -32.444 1.00 82.06 153 SER A CA 1
ATOM 1179 C C . SER A 1 153 ? -28.272 -9.357 -33.415 1.00 82.06 153 SER A C 1
ATOM 1181 O O . SER A 1 153 ? -28.844 -8.309 -33.721 1.00 82.06 153 SER A O 1
ATOM 1183 N N . LEU A 1 154 ? -28.705 -10.551 -33.835 1.00 86.81 154 LEU A N 1
ATOM 1184 C CA . LEU A 1 154 ? -29.867 -10.724 -34.708 1.00 86.81 154 LEU A CA 1
ATOM 1185 C C . LEU A 1 154 ? -31.173 -10.293 -34.022 1.00 86.81 154 LEU A C 1
ATOM 1187 O O . LEU A 1 154 ? -31.990 -9.596 -34.620 1.00 86.81 154 LEU A O 1
ATOM 1191 N N . VAL A 1 155 ? -31.351 -10.656 -32.749 1.00 89.12 155 VAL A N 1
ATOM 1192 C CA . VAL A 1 155 ? -32.520 -10.264 -31.946 1.00 89.12 155 VAL A CA 1
ATOM 1193 C C . VAL A 1 155 ? -32.585 -8.744 -31.784 1.00 89.12 155 VAL A C 1
ATOM 1195 O O . VAL A 1 155 ? -33.639 -8.150 -32.001 1.00 89.12 155 VAL A O 1
ATOM 1198 N N . MET A 1 156 ? -31.454 -8.090 -31.504 1.00 87.50 156 MET A N 1
ATOM 1199 C CA . MET A 1 156 ? -31.385 -6.626 -31.401 1.00 87.50 156 MET A CA 1
ATOM 1200 C C . MET A 1 156 ? -31.701 -5.909 -32.723 1.00 87.50 156 MET A C 1
ATOM 1202 O O . MET A 1 156 ? -32.258 -4.812 -32.707 1.00 87.50 156 MET A O 1
ATOM 1206 N N . LEU A 1 157 ? -31.365 -6.513 -33.866 1.00 84.00 157 LEU A N 1
ATOM 1207 C CA . LEU A 1 157 ? -31.718 -5.996 -35.192 1.00 84.00 157 LEU A CA 1
ATOM 1208 C C . LEU A 1 157 ? -33.216 -6.132 -35.489 1.00 84.00 157 LEU A C 1
ATOM 1210 O O . LEU A 1 157 ? -33.797 -5.232 -36.091 1.00 84.00 157 LEU A O 1
ATOM 1214 N N . LEU A 1 158 ? -33.846 -7.222 -35.046 1.00 81.25 158 LEU A N 1
ATOM 1215 C CA . LEU A 1 158 ? -35.285 -7.444 -35.210 1.00 81.25 158 LEU A CA 1
ATOM 1216 C C . LEU A 1 158 ? -36.127 -6.545 -34.294 1.00 81.25 158 LEU A C 1
ATOM 1218 O O . LEU A 1 158 ? -37.189 -6.105 -34.707 1.00 81.25 158 LEU A O 1
ATOM 1222 N N . LEU A 1 159 ? -35.630 -6.219 -33.097 1.00 78.75 159 LEU A N 1
ATOM 1223 C CA . LEU A 1 159 ? -36.259 -5.281 -32.152 1.00 78.75 159 LEU A CA 1
ATOM 1224 C C . LEU A 1 159 ? -36.130 -3.800 -32.556 1.00 78.75 159 LEU A C 1
ATOM 1226 O O . LEU A 1 159 ? -36.745 -2.940 -31.930 1.00 78.75 159 LEU A O 1
ATOM 1230 N N . ARG A 1 160 ? -35.294 -3.487 -33.555 1.00 70.31 160 ARG A N 1
ATOM 1231 C CA . ARG A 1 160 ? -35.094 -2.128 -34.092 1.00 70.31 160 ARG A CA 1
ATOM 1232 C C . ARG A 1 160 ? -35.901 -1.837 -35.365 1.00 70.31 160 ARG A C 1
ATOM 1234 O O . ARG A 1 160 ? -35.761 -0.743 -35.910 1.00 70.31 160 ARG A O 1
ATOM 1241 N N . ARG A 1 161 ? -36.698 -2.792 -35.843 1.00 55.00 161 ARG A N 1
ATOM 1242 C CA . ARG A 1 161 ? -37.727 -2.590 -36.874 1.00 55.00 161 ARG A CA 1
ATOM 1243 C C . ARG A 1 161 ? -39.092 -2.436 -36.224 1.00 55.00 161 ARG A C 1
ATOM 1245 O O . ARG A 1 161 ? -39.913 -1.728 -36.840 1.00 55.00 161 ARG A O 1
#

Radius of gyration: 32.11 Å; chains: 1; bounding box: 102×39×59 Å

Foldseek 3Di:
DDPVVQCVVVVVCPPPNDDPPCQAQPDQPPHRGHPDDDDFDDDLVSCCPPPPDHDDSVDDDVVVVVVVVVVVLVVVLVVCVVVVHDSPPPPPPPPPPPDDDDPPPDPPDDPDDDPPDPPPDDPPDDDDDDDPPPPPPPPPPPPDPPVVVVVVVVVVVVVVD